Protein AF-A0A380DQH2-F1 (afdb_monomer_lite)

InterPro domains:
  IPR005877 YSIRK Gram-positive signal peptide [TIGR01168] (1-19)

pLDDT: mean 77.6, std 15.26, range [40.69, 96.12]

Secondary structure (DSSP, 8-state):
-----------------EEEEES-SSSSSSEEEEEESSTTS--TT--PPPEEEEEE--TT----

Organism: Staphylococcus aureus (NCBI:txid1280)

Foldseek 3Di:
DDDDDDDDDDDDDDDWDWAWDAQCPPVPSQKTKTFTFCPVPCDPPGGGGTDIDIDGDDPPDDDD

Structure (mmCIF, N/CA/C/O backbone):
data_AF-A0A380DQH2-F1
#
_entry.id   AF-A0A380DQH2-F1
#
loop_
_atom_site.group_PDB
_atom_site.id
_atom_site.type_symbol
_atom_site.label_atom_id
_atom_site.label_alt_id
_atom_site.label_comp_id
_atom_site.label_asym_id
_atom_site.label_entity_id
_atom_site.label_seq_id
_atom_site.pdbx_PDB_ins_code
_atom_site.Cartn_x
_atom_site.Cartn_y
_atom_site.Cartn_z
_atom_site.occupancy
_atom_site.B_iso_or_equiv
_atom_site.auth_seq_id
_atom_site.auth_comp_id
_atom_site.auth_asym_id
_atom_site.auth_atom_id
_atom_site.pdbx_PDB_model_num
ATOM 1 N N . MET A 1 1 ? 50.648 13.775 10.022 1.00 40.69 1 MET A N 1
ATOM 2 C CA . MET A 1 1 ? 49.321 14.282 10.438 1.00 40.69 1 MET A CA 1
ATOM 3 C C . MET A 1 1 ? 48.265 13.589 9.581 1.00 40.69 1 MET A C 1
ATOM 5 O O . MET A 1 1 ? 48.230 13.841 8.385 1.00 40.69 1 MET A O 1
ATOM 9 N N . ASN A 1 2 ? 47.499 12.642 10.135 1.00 45.66 2 ASN A N 1
ATOM 10 C CA . ASN A 1 2 ? 46.571 11.798 9.367 1.00 45.66 2 ASN A CA 1
ATOM 11 C C . ASN A 1 2 ? 45.160 12.405 9.419 1.00 45.66 2 ASN A C 1
ATOM 13 O O . ASN A 1 2 ? 44.562 12.469 10.491 1.00 45.66 2 ASN A O 1
ATOM 17 N N . LYS A 1 3 ?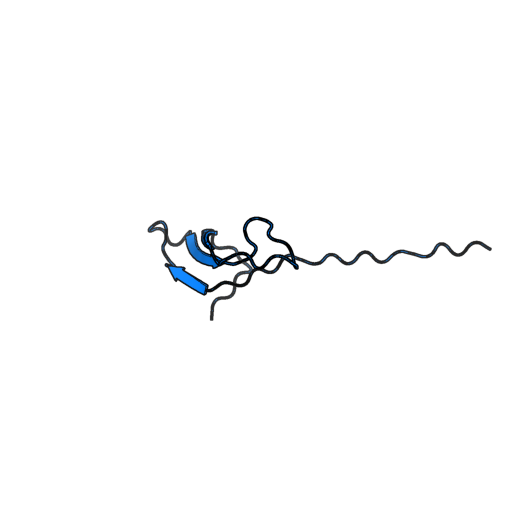 44.634 12.890 8.287 1.00 54.66 3 LYS A N 1
ATOM 18 C CA . LYS A 1 3 ? 43.257 13.403 8.207 1.00 54.66 3 LYS A CA 1
ATOM 19 C C . LYS A 1 3 ? 42.300 12.214 8.078 1.00 54.66 3 LYS A C 1
ATOM 21 O O . LYS A 1 3 ? 42.195 11.632 7.002 1.00 54.66 3 LYS A O 1
ATOM 26 N N . GLN A 1 4 ? 41.604 11.846 9.155 1.00 60.53 4 GLN A N 1
ATOM 27 C CA . GLN A 1 4 ? 40.451 10.947 9.055 1.00 60.53 4 GLN A CA 1
ATOM 28 C C . GLN A 1 4 ? 39.347 11.661 8.262 1.00 60.53 4 GLN A C 1
ATOM 30 O O . GLN A 1 4 ? 38.765 12.633 8.734 1.00 60.53 4 GLN A O 1
ATOM 35 N N . GLN A 1 5 ? 39.079 11.203 7.039 1.00 59.59 5 GLN A N 1
ATOM 36 C CA . GLN A 1 5 ? 37.925 11.653 6.264 1.00 59.59 5 GLN A CA 1
ATOM 37 C C . GLN A 1 5 ? 36.647 11.060 6.865 1.00 59.59 5 GLN A C 1
ATOM 39 O O . GLN A 1 5 ? 36.415 9.851 6.805 1.00 59.59 5 GLN A O 1
ATOM 44 N N . SER A 1 6 ? 35.801 11.913 7.434 1.00 64.00 6 SER A N 1
ATOM 45 C CA . SER A 1 6 ? 34.459 11.546 7.880 1.00 64.00 6 SER A CA 1
ATOM 46 C C . SER A 1 6 ? 33.589 11.210 6.662 1.00 64.00 6 SER A C 1
ATOM 48 O O . SER A 1 6 ? 33.326 12.068 5.823 1.00 64.00 6 SER A O 1
ATOM 50 N N . LYS A 1 7 ? 33.133 9.957 6.542 1.00 64.25 7 LYS A N 1
ATOM 51 C CA . LYS A 1 7 ? 32.139 9.559 5.531 1.00 64.25 7 LYS A CA 1
ATOM 52 C C . LYS A 1 7 ? 30.747 9.975 6.005 1.00 64.25 7 LYS A C 1
ATOM 54 O O . LYS A 1 7 ? 30.217 9.379 6.941 1.00 64.25 7 LYS A O 1
ATOM 59 N N . VAL A 1 8 ? 30.152 10.970 5.351 1.00 62.22 8 VAL A N 1
ATOM 60 C CA . VAL A 1 8 ? 28.737 11.318 5.541 1.00 62.22 8 VAL A CA 1
ATOM 61 C C . VAL A 1 8 ? 27.878 10.156 5.030 1.00 62.22 8 VAL A C 1
ATOM 63 O O . VAL A 1 8 ? 28.043 9.713 3.894 1.00 62.22 8 VAL A O 1
ATOM 66 N N . ARG A 1 9 ? 26.987 9.629 5.878 1.00 58.06 9 ARG A N 1
ATOM 67 C CA . ARG A 1 9 ? 26.011 8.595 5.507 1.00 58.06 9 ARG A CA 1
ATOM 68 C C . ARG A 1 9 ? 24.649 9.259 5.334 1.00 58.06 9 ARG A C 1
ATOM 70 O O . ARG A 1 9 ? 24.073 9.726 6.311 1.00 58.06 9 ARG A O 1
ATOM 77 N N . TYR A 1 10 ? 24.142 9.297 4.108 1.00 44.94 10 TYR A N 1
ATOM 78 C CA . TYR A 1 10 ? 22.776 9.734 3.829 1.00 44.94 10 TYR A CA 1
ATOM 79 C C . TYR A 1 10 ? 21.820 8.546 3.991 1.00 44.94 10 TYR A C 1
ATOM 81 O O . TYR A 1 10 ? 22.088 7.465 3.469 1.00 44.94 10 TYR A O 1
ATOM 89 N N . SER A 1 11 ? 20.717 8.745 4.714 1.00 43.66 11 SER A N 1
ATOM 90 C CA . SER A 1 11 ? 19.603 7.794 4.770 1.00 43.66 11 SER A CA 1
ATOM 91 C C . SER A 1 11 ? 18.524 8.265 3.802 1.00 43.66 11 SER A C 1
ATOM 93 O O . SER A 1 11 ? 17.965 9.347 3.979 1.00 43.66 11 SER A O 1
ATOM 95 N N . ILE A 1 12 ? 18.257 7.482 2.758 1.00 51.97 12 ILE A N 1
ATOM 96 C CA . ILE A 1 12 ? 17.143 7.726 1.839 1.00 51.97 12 ILE A CA 1
ATOM 97 C C . ILE A 1 12 ? 15.945 6.956 2.394 1.00 51.97 12 ILE A C 1
ATOM 99 O O . ILE A 1 12 ? 15.976 5.726 2.448 1.00 51.97 12 ILE A O 1
ATOM 103 N N . ARG A 1 13 ? 14.894 7.663 2.827 1.00 52.94 13 ARG A N 1
ATOM 104 C CA . ARG A 1 13 ? 13.619 7.020 3.174 1.00 52.94 13 ARG A CA 1
ATOM 105 C C . ARG A 1 13 ? 12.949 6.524 1.892 1.00 52.94 13 ARG A C 1
ATOM 107 O O . ARG A 1 13 ? 12.902 7.255 0.905 1.00 52.94 13 ARG A O 1
ATOM 114 N N . LYS A 1 14 ? 12.448 5.285 1.896 1.00 62.41 14 LYS A N 1
ATOM 115 C CA . LYS A 1 14 ? 11.671 4.733 0.778 1.00 62.41 14 LYS A CA 1
ATOM 116 C C . LYS A 1 14 ? 10.346 5.495 0.711 1.00 62.41 14 LYS A C 1
ATOM 118 O O . LYS A 1 14 ? 9.556 5.417 1.642 1.00 62.41 14 LYS A O 1
ATOM 123 N N . VAL A 1 15 ? 10.134 6.240 -0.368 1.00 64.75 15 VAL A N 1
ATOM 124 C CA . VAL A 1 15 ? 8.852 6.879 -0.684 1.00 64.75 15 VAL A CA 1
ATOM 125 C C . VAL A 1 15 ? 8.173 6.004 -1.736 1.00 64.75 15 VAL A C 1
ATOM 12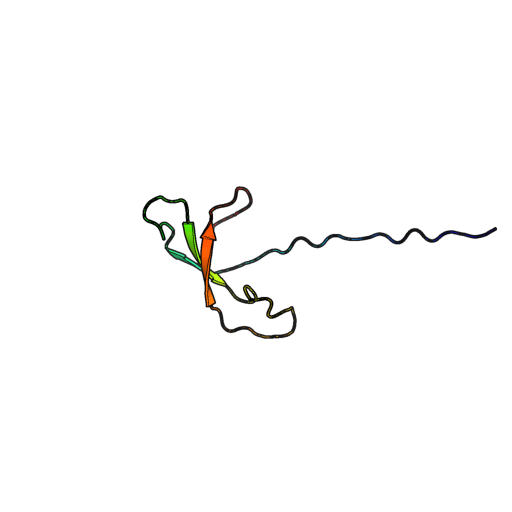7 O O . VAL A 1 15 ? 8.793 5.710 -2.759 1.00 64.75 15 VAL A O 1
ATOM 130 N N . SER A 1 16 ? 6.949 5.541 -1.462 1.00 72.50 16 SER A N 1
ATOM 131 C CA . SER A 1 16 ? 6.096 4.867 -2.454 1.00 72.50 16 SER A CA 1
ATOM 132 C C . SER A 1 16 ? 5.070 5.865 -2.972 1.00 72.50 16 SER A C 1
ATOM 134 O O . SER A 1 16 ? 4.549 6.667 -2.198 1.00 72.50 16 SER A O 1
ATOM 136 N N . ILE A 1 17 ? 4.793 5.818 -4.269 1.00 76.12 17 ILE A N 1
ATOM 137 C CA . ILE A 1 17 ? 3.696 6.549 -4.896 1.00 76.12 17 ILE A CA 1
ATOM 138 C C . ILE A 1 17 ? 2.876 5.549 -5.702 1.00 76.12 17 ILE A C 1
ATOM 140 O O . ILE A 1 17 ? 3.436 4.698 -6.394 1.00 76.12 17 ILE A O 1
ATOM 144 N N . GLY A 1 18 ? 1.558 5.656 -5.594 1.00 79.94 18 GLY A N 1
ATOM 145 C CA . GLY A 1 18 ? 0.623 4.722 -6.199 1.00 79.94 18 GLY A CA 1
ATOM 146 C C . GLY A 1 18 ? -0.712 5.379 -6.492 1.00 79.94 18 GLY A C 1
ATOM 147 O O . GLY A 1 18 ? -0.980 6.504 -6.068 1.00 79.94 18 GLY A O 1
ATOM 148 N N . THR A 1 19 ? -1.556 4.674 -7.236 1.00 85.31 19 THR A N 1
ATOM 149 C CA . THR A 1 19 ? -2.922 5.126 -7.524 1.00 85.31 19 THR A CA 1
ATOM 150 C C . THR A 1 19 ? -3.896 4.460 -6.568 1.00 85.31 19 THR A C 1
ATOM 152 O O . THR A 1 19 ? -3.934 3.236 -6.478 1.00 85.31 19 THR A O 1
ATOM 155 N N . PHE A 1 20 ? -4.705 5.255 -5.875 1.00 86.12 20 PHE A N 1
ATOM 156 C CA . PHE A 1 20 ? -5.726 4.769 -4.954 1.00 86.12 20 PHE A CA 1
ATOM 157 C C . PHE A 1 20 ? -6.885 4.096 -5.701 1.00 86.12 20 PHE A C 1
ATOM 159 O O . PHE A 1 20 ? -7.375 4.630 -6.694 1.00 86.12 20 PHE A O 1
ATOM 166 N N . LEU A 1 21 ? -7.329 2.931 -5.225 1.00 90.00 21 LEU A N 1
ATOM 167 C CA . LEU A 1 21 ? -8.424 2.170 -5.838 1.00 90.00 21 LEU A CA 1
ATOM 168 C C . LEU A 1 21 ? -9.646 2.041 -4.927 1.00 90.00 21 LEU A C 1
ATOM 170 O O . LEU A 1 21 ? -10.773 2.185 -5.390 1.00 90.00 21 LEU A O 1
ATOM 174 N N . ASN A 1 22 ? -9.433 1.728 -3.649 1.00 91.81 22 ASN A N 1
ATOM 175 C CA . ASN A 1 22 ? -10.501 1.583 -2.661 1.00 91.81 22 ASN A CA 1
ATOM 176 C C . ASN A 1 22 ? -9.991 2.013 -1.283 1.00 91.81 22 ASN A C 1
ATOM 178 O O . ASN A 1 22 ? -9.003 1.460 -0.805 1.00 91.81 22 ASN A O 1
ATOM 182 N N . GLY A 1 23 ? -10.687 2.957 -0.651 1.00 89.31 23 GLY A N 1
ATOM 183 C CA . GLY A 1 23 ? -10.323 3.518 0.650 1.00 89.31 23 GLY A CA 1
ATOM 184 C C . GLY A 1 23 ? -10.830 2.789 1.872 1.00 89.31 23 GLY A C 1
ATOM 185 O O . GLY A 1 23 ? -10.361 3.075 2.971 1.00 89.31 23 GLY A O 1
ATOM 186 N N . ASP A 1 24 ? -11.756 1.859 1.681 1.00 94.00 24 ASP A N 1
ATOM 187 C CA . ASP A 1 24 ? -12.288 1.027 2.746 1.00 94.00 24 ASP A CA 1
ATOM 188 C C . ASP A 1 24 ? -12.175 -0.439 2.336 1.00 94.00 24 ASP A C 1
ATOM 190 O O . ASP A 1 24 ? -13.154 -1.121 2.027 1.00 94.00 24 ASP A O 1
ATOM 194 N N . TYR A 1 25 ? -10.933 -0.913 2.226 1.00 93.94 25 TYR A N 1
ATOM 195 C CA . TYR A 1 25 ? -10.680 -2.271 1.751 1.00 93.94 25 TYR A CA 1
ATOM 196 C C . TYR A 1 25 ? -11.202 -3.331 2.732 1.00 93.94 25 TYR A C 1
ATOM 198 O O . TYR A 1 25 ? -11.591 -4.420 2.314 1.00 93.94 25 TYR A O 1
ATOM 206 N N . ASP A 1 26 ? -11.201 -3.026 4.031 1.00 94.19 26 ASP A N 1
ATOM 207 C CA . ASP A 1 26 ? -11.572 -3.955 5.098 1.00 94.19 26 ASP A CA 1
ATOM 208 C C . ASP A 1 26 ? -12.919 -3.655 5.779 1.00 94.19 26 ASP A C 1
ATOM 210 O O . ASP A 1 26 ? -13.293 -4.372 6.712 1.00 94.19 26 ASP A O 1
ATOM 214 N N . GLY A 1 27 ? -13.660 -2.643 5.312 1.00 96.12 27 GLY A N 1
ATOM 215 C CA . GLY A 1 27 ? -14.954 -2.233 5.872 1.00 96.12 27 GLY A CA 1
ATOM 216 C C . GLY A 1 27 ? -14.848 -1.502 7.215 1.00 96.12 27 GLY A C 1
ATOM 217 O O . GLY A 1 27 ? -15.833 -1.421 7.952 1.00 96.12 27 GLY A O 1
ATOM 218 N N . LYS A 1 28 ? -13.638 -1.078 7.600 1.00 95.75 28 LYS A N 1
ATOM 219 C CA . LYS A 1 28 ? -13.318 -0.471 8.901 1.00 95.75 28 LYS A CA 1
ATOM 220 C C . LYS A 1 28 ? -12.453 0.781 8.780 1.00 95.75 28 LYS A C 1
ATOM 222 O O . LYS A 1 28 ? -12.034 1.302 9.811 1.00 95.75 28 LYS A O 1
ATOM 227 N N . LEU A 1 29 ? -12.174 1.251 7.562 1.00 89.75 29 LEU A N 1
ATOM 228 C CA . LEU A 1 29 ? -11.316 2.407 7.281 1.00 89.75 29 LEU A CA 1
ATOM 229 C C . LEU A 1 29 ? -9.899 2.282 7.861 1.00 89.75 29 LEU A C 1
ATOM 231 O O . LEU A 1 29 ? -9.231 3.285 8.096 1.00 89.75 29 LEU A O 1
ATOM 235 N N . MET A 1 30 ? -9.420 1.056 8.084 1.00 92.56 30 MET A N 1
ATOM 236 C CA . MET A 1 30 ? -8.053 0.825 8.566 1.00 92.56 30 MET A CA 1
ATOM 237 C C . MET A 1 30 ? -7.099 0.501 7.420 1.00 92.56 30 MET A C 1
ATOM 239 O O . MET A 1 30 ? -5.878 0.586 7.586 1.00 92.56 30 MET A O 1
ATOM 243 N N . LYS A 1 31 ? -7.649 0.139 6.255 1.00 93.75 31 LYS A N 1
ATOM 244 C CA . LYS A 1 31 ? -6.885 -0.267 5.083 1.00 93.75 31 LYS A CA 1
ATOM 245 C C . LYS A 1 31 ? -7.425 0.328 3.800 1.00 93.75 31 LYS A C 1
ATOM 247 O O . LYS A 1 31 ? -8.634 0.447 3.611 1.00 93.75 31 LYS A O 1
ATOM 252 N N . PHE A 1 32 ? -6.513 0.560 2.870 1.00 93.94 32 PHE A N 1
ATOM 253 C CA . PHE A 1 32 ? -6.839 0.920 1.499 1.00 93.94 32 PHE A CA 1
ATOM 254 C C . PHE A 1 32 ? -6.096 0.024 0.508 1.00 93.94 32 PHE A C 1
ATOM 256 O O . PHE A 1 32 ? -5.103 -0.624 0.845 1.00 93.94 32 PHE A O 1
ATOM 263 N N . GLN A 1 33 ? -6.594 -0.023 -0.724 1.00 94.19 33 GLN A N 1
ATOM 264 C CA . GLN A 1 33 ? -5.949 -0.697 -1.844 1.00 94.19 33 GLN A CA 1
ATOM 265 C C . GLN A 1 33 ? -5.455 0.328 -2.864 1.00 94.19 33 GLN A C 1
ATOM 267 O O . GLN A 1 33 ? -6.198 1.242 -3.231 1.00 94.19 33 GLN A O 1
ATOM 272 N N . SER A 1 34 ? -4.240 0.129 -3.371 1.00 92.31 34 SER A N 1
ATOM 273 C CA . SER A 1 34 ? -3.658 0.907 -4.467 1.00 92.31 34 SER A CA 1
ATOM 274 C C . SER A 1 34 ? -3.113 0.017 -5.587 1.00 92.31 34 SER A C 1
ATOM 276 O O . SER A 1 34 ? -3.045 -1.210 -5.463 1.00 92.31 34 SER A O 1
ATOM 278 N N . LEU A 1 35 ? -2.745 0.653 -6.701 1.00 91.00 35 LEU A N 1
ATOM 279 C CA . LEU A 1 35 ? -1.827 0.114 -7.699 1.00 91.00 35 LEU A CA 1
ATOM 280 C C . LEU A 1 35 ? -0.436 0.703 -7.475 1.00 91.00 35 LEU A C 1
ATOM 282 O O . LEU A 1 35 ? -0.225 1.890 -7.731 1.00 91.00 35 LEU A O 1
ATOM 286 N N . ASP A 1 36 ? 0.49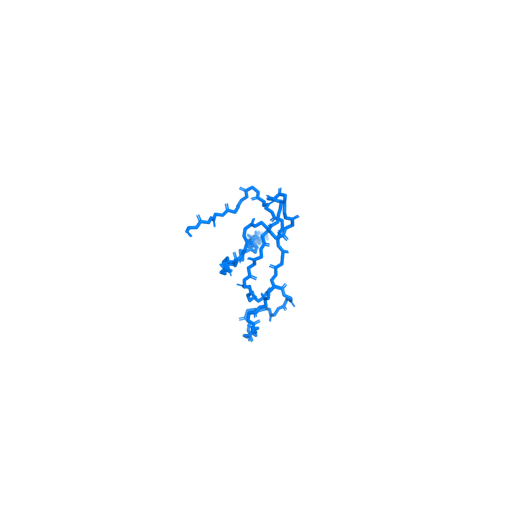8 -0.155 -7.071 1.00 87.19 36 ASP A N 1
ATOM 287 C CA . ASP A 1 36 ? 1.878 0.211 -6.760 1.00 87.19 36 ASP A CA 1
ATOM 288 C C . ASP A 1 36 ? 2.853 -0.577 -7.646 1.00 87.19 36 ASP A C 1
ATOM 290 O O . ASP A 1 36 ? 2.703 -1.782 -7.873 1.00 87.19 36 ASP A O 1
ATOM 294 N N . GLN A 1 37 ? 3.891 0.101 -8.134 1.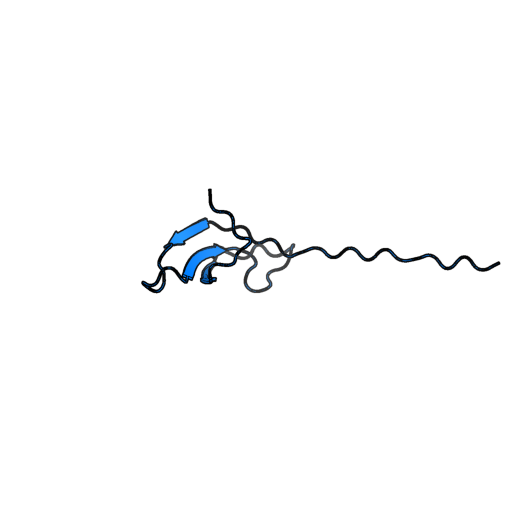00 85.06 37 GLN A N 1
ATOM 295 C CA . GLN A 1 37 ? 5.070 -0.538 -8.724 1.00 85.06 37 GLN A CA 1
ATOM 296 C C . GLN A 1 37 ? 6.177 -0.626 -7.670 1.00 85.06 37 GLN A C 1
ATOM 298 O O . GLN A 1 37 ? 6.248 0.202 -6.764 1.00 85.06 37 GLN A O 1
ATOM 303 N N . ASN A 1 38 ? 7.092 -1.589 -7.803 1.00 82.38 38 ASN A N 1
ATOM 304 C CA . ASN A 1 38 ? 8.249 -1.733 -6.911 1.00 82.38 38 ASN A CA 1
ATOM 305 C C . ASN A 1 38 ? 7.886 -2.039 -5.436 1.00 82.38 38 ASN A C 1
ATOM 307 O O . ASN A 1 38 ? 8.678 -1.798 -4.511 1.00 82.38 38 ASN A O 1
ATOM 311 N N . TRP A 1 39 ? 6.701 -2.610 -5.199 1.00 83.62 39 TRP A N 1
ATOM 312 C CA . TRP A 1 39 ? 6.309 -3.092 -3.873 1.00 83.62 39 TRP A CA 1
ATOM 313 C C . TRP A 1 39 ? 7.096 -4.354 -3.502 1.00 83.62 39 TRP A C 1
ATOM 315 O O . TRP A 1 39 ? 7.690 -4.428 -2.425 1.00 83.62 39 TRP A O 1
ATOM 325 N N . ASN A 1 40 ? 7.230 -5.290 -4.448 1.00 78.31 40 ASN A N 1
ATOM 326 C CA . ASN A 1 40 ? 7.869 -6.596 -4.255 1.00 78.31 40 ASN A CA 1
ATOM 327 C C . ASN A 1 40 ? 9.376 -6.587 -4.563 1.00 78.31 40 ASN A C 1
ATOM 329 O O . ASN A 1 40 ? 9.933 -7.560 -5.071 1.00 78.31 40 ASN A O 1
ATOM 333 N N . ASN A 1 41 ? 10.058 -5.489 -4.224 1.00 73.56 41 ASN A N 1
ATOM 334 C CA . ASN A 1 41 ? 11.513 -5.355 -4.345 1.00 73.56 41 ASN A CA 1
ATOM 335 C C . ASN A 1 41 ? 12.043 -5.373 -5.801 1.00 73.56 41 ASN A C 1
ATOM 337 O O . ASN A 1 41 ? 13.159 -5.833 -6.056 1.00 73.56 41 ASN A O 1
ATOM 341 N N . GLY A 1 42 ? 11.267 -4.841 -6.757 1.00 66.25 42 GLY A N 1
ATOM 342 C CA . GLY A 1 42 ? 11.649 -4.716 -8.173 1.00 66.25 42 GLY A CA 1
ATOM 343 C C . GLY A 1 42 ? 12.928 -3.897 -8.420 1.00 66.25 42 GLY A C 1
ATOM 344 O O . GLY A 1 42 ? 13.660 -4.142 -9.379 1.00 66.25 42 GLY A O 1
ATOM 345 N N . GLY A 1 43 ? 13.277 -2.993 -7.507 1.00 67.00 43 GLY A N 1
ATOM 346 C CA . GLY A 1 43 ? 14.453 -2.134 -7.592 1.00 67.00 43 GLY A CA 1
ATOM 347 C C . GLY A 1 43 ? 14.332 -1.051 -8.669 1.00 67.00 43 GLY A C 1
ATOM 348 O O . GLY A 1 43 ? 13.439 -1.056 -9.507 1.00 67.00 43 GLY A O 1
ATOM 349 N N . TRP A 1 44 ? 15.283 -0.114 -8.672 1.00 65.56 44 TRP A N 1
ATOM 350 C CA . TRP A 1 44 ? 15.289 1.060 -9.564 1.00 65.56 44 TRP A CA 1
ATOM 351 C C . TRP A 1 44 ? 15.258 0.707 -11.065 1.00 65.56 44 TRP A C 1
ATOM 353 O O . TRP A 1 44 ? 14.811 1.497 -11.888 1.00 65.56 44 TRP A O 1
ATOM 363 N N . ARG A 1 45 ? 15.782 -0.467 -11.445 1.00 62.28 45 ARG A N 1
ATOM 364 C CA . ARG A 1 45 ? 16.043 -0.843 -12.846 1.00 62.28 45 ARG A CA 1
ATOM 365 C C . ARG A 1 45 ? 15.072 -1.861 -13.439 1.00 62.28 45 ARG A C 1
ATOM 367 O O . ARG A 1 45 ? 15.225 -2.186 -14.613 1.00 62.28 45 ARG A O 1
ATOM 374 N N . LYS A 1 46 ? 14.109 -2.382 -12.676 1.00 63.50 46 LYS A N 1
ATOM 375 C CA . LYS A 1 46 ? 13.094 -3.285 -13.231 1.00 63.50 46 LYS A CA 1
ATOM 376 C C . LYS A 1 46 ? 11.764 -2.554 -13.259 1.00 63.50 46 LYS A C 1
ATOM 378 O O . LYS A 1 46 ? 11.250 -2.163 -12.217 1.00 63.50 46 LYS A O 1
ATOM 383 N N . ALA A 1 47 ? 11.222 -2.380 -14.459 1.00 65.94 47 ALA A N 1
ATOM 384 C CA . ALA A 1 47 ? 9.838 -1.974 -14.629 1.00 65.94 47 ALA A CA 1
ATOM 385 C C . ALA A 1 47 ? 8.948 -3.131 -14.148 1.00 65.94 47 ALA A C 1
ATOM 387 O O . ALA A 1 47 ? 8.671 -4.069 -14.893 1.00 65.94 47 ALA A O 1
ATOM 388 N N . GLU A 1 48 ? 8.583 -3.116 -12.867 1.00 76.25 48 GLU A N 1
ATOM 389 C CA . GLU A 1 48 ? 7.555 -4.008 -12.332 1.00 76.25 48 GLU A CA 1
ATOM 390 C C . GLU A 1 48 ? 6.205 -3.559 -12.898 1.00 76.25 48 GLU A C 1
ATOM 392 O O . GLU A 1 48 ? 5.910 -2.365 -12.909 1.00 76.25 48 GLU A O 1
ATOM 397 N N . VAL A 1 49 ? 5.379 -4.486 -13.382 1.00 84.31 49 VAL A N 1
ATOM 398 C CA . VAL A 1 49 ? 3.979 -4.163 -13.692 1.00 84.31 49 VAL A CA 1
ATOM 399 C C . VAL A 1 49 ? 3.299 -3.746 -12.388 1.00 84.31 49 VAL A C 1
ATOM 401 O O . VAL A 1 49 ? 3.555 -4.353 -11.352 1.00 84.31 49 VAL A O 1
ATOM 404 N N . ALA A 1 50 ? 2.468 -2.702 -12.419 1.00 85.25 50 ALA A N 1
ATOM 405 C CA . ALA A 1 50 ? 1.769 -2.252 -11.220 1.00 85.25 50 ALA A CA 1
ATOM 406 C C . ALA A 1 50 ? 0.913 -3.388 -10.643 1.00 85.25 50 ALA A C 1
ATOM 408 O O . ALA A 1 50 ? 0.144 -4.028 -11.363 1.00 85.25 50 ALA A O 1
ATOM 409 N N . ASN A 1 51 ? 1.051 -3.625 -9.343 1.00 86.69 51 ASN A N 1
ATOM 410 C CA . ASN A 1 51 ? 0.345 -4.670 -8.621 1.00 86.69 51 ASN A CA 1
ATOM 411 C C . ASN A 1 51 ? -0.674 -4.052 -7.675 1.00 86.69 51 ASN A C 1
ATOM 413 O O . ASN A 1 51 ? -0.464 -2.964 -7.140 1.00 86.69 51 ASN A O 1
ATOM 417 N N . LYS A 1 52 ? -1.774 -4.769 -7.438 1.00 92.12 52 LYS A N 1
ATOM 418 C CA . LYS A 1 52 ? -2.699 -4.399 -6.370 1.00 92.12 52 LYS A CA 1
ATOM 419 C C . LYS A 1 52 ? -2.036 -4.672 -5.030 1.00 92.12 52 LYS A C 1
ATOM 421 O O . LYS A 1 52 ? -1.655 -5.810 -4.755 1.00 92.12 52 LYS A O 1
ATOM 426 N N . VAL A 1 53 ? -1.943 -3.643 -4.204 1.00 90.56 53 VAL A N 1
ATOM 427 C CA . VAL A 1 53 ? -1.353 -3.723 -2.871 1.00 90.56 53 VAL A CA 1
ATOM 428 C C . VAL A 1 53 ? -2.368 -3.224 -1.857 1.00 90.56 53 VAL A C 1
ATOM 430 O O . VAL A 1 53 ? -3.123 -2.293 -2.124 1.00 90.56 53 VAL A O 1
ATOM 433 N N . VAL A 1 54 ? -2.429 -3.894 -0.709 1.00 93.00 54 VAL A N 1
ATOM 434 C CA . VAL A 1 54 ? -3.261 -3.486 0.425 1.00 93.00 54 VAL A CA 1
ATOM 435 C C . VAL A 1 54 ? -2.348 -2.898 1.487 1.00 93.00 54 VAL A C 1
ATOM 437 O O . VAL A 1 54 ? -1.409 -3.557 1.935 1.00 93.00 54 VAL A O 1
ATOM 440 N N . HIS A 1 55 ? -2.655 -1.678 1.899 1.00 91.19 55 HIS A N 1
ATOM 441 C CA . HIS A 1 55 ? -1.895 -0.903 2.867 1.00 91.19 55 HIS A CA 1
ATOM 442 C C . HIS A 1 55 ? -2.729 -0.685 4.121 1.00 91.19 55 HIS A C 1
ATOM 444 O O . HIS A 1 55 ? -3.955 -0.601 4.050 1.00 91.19 55 HIS A O 1
ATOM 450 N N . ASN A 1 56 ? -2.059 -0.549 5.261 1.00 93.94 56 ASN A N 1
ATOM 451 C CA . ASN A 1 56 ? -2.668 0.109 6.410 1.00 93.94 56 ASN A CA 1
ATOM 452 C C . ASN A 1 56 ? -2.546 1.624 6.215 1.00 93.94 56 ASN A C 1
ATOM 454 O O . ASN A 1 56 ? -1.594 2.085 5.582 1.00 93.94 56 ASN A O 1
ATOM 458 N N . TYR A 1 57 ? -3.467 2.395 6.784 1.00 89.50 57 TYR A N 1
ATOM 459 C CA . TYR A 1 57 ? -3.233 3.828 6.932 1.00 89.50 57 TYR A CA 1
ATOM 460 C C . TYR A 1 57 ? -2.085 4.073 7.918 1.00 89.50 57 TYR A C 1
ATOM 462 O O . TYR A 1 57 ? -2.039 3.485 9.000 1.00 89.50 57 TYR A O 1
ATOM 470 N N . GLU A 1 58 ? -1.166 4.954 7.537 1.00 86.25 58 GLU A N 1
ATOM 471 C CA . GLU A 1 58 ? -0.060 5.428 8.368 1.00 86.25 58 GLU A CA 1
ATOM 472 C C . GLU A 1 58 ? -0.132 6.957 8.484 1.00 86.25 58 GLU A C 1
ATOM 474 O O . GLU A 1 58 ? -0.695 7.629 7.619 1.00 86.25 58 GLU A O 1
ATOM 479 N N . ASN A 1 59 ? 0.444 7.523 9.548 1.00 83.31 59 ASN A N 1
ATOM 480 C CA . ASN A 1 59 ? 0.331 8.960 9.839 1.00 83.31 59 ASN A CA 1
ATOM 481 C C . ASN A 1 59 ? 0.968 9.866 8.767 1.00 83.31 59 ASN A C 1
ATOM 483 O O . ASN A 1 59 ? 0.559 11.015 8.630 1.00 83.31 59 ASN A O 1
ATOM 487 N N . ASP A 1 60 ? 1.941 9.358 8.006 1.00 83.31 60 ASP A N 1
ATOM 488 C CA . ASP A 1 60 ? 2.736 10.140 7.048 1.00 83.31 60 ASP A CA 1
ATOM 489 C C . ASP A 1 60 ? 2.222 10.025 5.597 1.00 83.31 60 ASP A C 1
ATOM 491 O O . ASP A 1 60 ? 2.945 10.321 4.642 1.00 83.31 60 ASP A O 1
ATOM 495 N N . MET A 1 61 ? 0.981 9.571 5.405 1.00 84.25 61 MET A N 1
ATOM 496 C CA . MET A 1 61 ? 0.378 9.422 4.080 1.00 84.25 61 MET A CA 1
ATOM 497 C C . MET A 1 61 ? -0.361 10.689 3.660 1.00 84.25 61 MET A C 1
ATOM 499 O O . MET A 1 61 ? -1.089 11.295 4.443 1.00 84.25 61 MET A O 1
ATOM 503 N N . ILE A 1 62 ? -0.205 11.066 2.394 1.00 83.62 62 ILE A N 1
ATOM 504 C CA . ILE A 1 62 ? -0.900 12.206 1.801 1.00 83.62 62 ILE A CA 1
ATOM 505 C C . ILE A 1 62 ? -1.656 11.706 0.575 1.00 83.62 62 ILE A C 1
ATOM 507 O O . ILE A 1 62 ? -1.069 11.078 -0.306 1.00 83.62 62 ILE A O 1
ATOM 511 N N . PHE A 1 63 ? -2.951 12.002 0.532 1.00 81.44 63 PHE A N 1
ATOM 512 C CA . PHE A 1 63 ? -3.838 11.705 -0.587 1.00 81.44 63 PHE A CA 1
ATOM 513 C C . PHE A 1 63 ? -4.284 13.032 -1.214 1.00 81.44 63 PHE A C 1
ATOM 515 O O . PHE A 1 63 ? -4.558 13.987 -0.484 1.00 81.44 63 PHE A O 1
ATOM 522 N N . TYR A 1 64 ? -4.331 13.088 -2.545 1.00 77.69 64 TYR A N 1
ATOM 523 C CA . TYR A 1 64 ? -4.757 14.249 -3.333 1.00 77.69 64 TYR A CA 1
ATOM 524 C C . TYR A 1 64 ? -5.909 13.869 -4.258 1.00 77.69 64 TYR A C 1
ATOM 526 O O . TYR A 1 64 ? -5.938 12.691 -4.685 1.00 77.69 64 TYR A O 1
#

Radius of gyration: 17.94 Å; chains: 1; bounding box: 64×21×25 Å

Sequence (64 aa):
MNKQQSKVRYSIRKVSIGTFLNGDYDGKLMKFQSLDQNWNNGGWRKAEVANKVVHNYENDMIFY

=== Feature glossary ===
Legend for the data blocks above and below:

— What the protein is —

Sequence gives the chain of amino acids in standard one-letter code (A=alanine, C=cysteine, …, Y=tyrosine), read N→C. It is the only feature that is directly encoded by the gene; all structural features are derived from the folded form of this sequence.

The annotation block draws on four external resources. InterPro: which protein families and domains the sequence belongs to. GO: standardized terms for what the protein does, what process it participates in, and where in the cell it acts. CATH: which structural fold it has in the CATH hierarchy. Organism: the species of origin.

— Where its atoms are —

Atomic coordinates in PDBx/mmCIF format — the same representation the Protein Data Bank distributes. Each line of the _atom_site loop places one backbone atom in Cartesian space (units: ångströms, origin: arbitrary).

Six rendered views show the 3D structure from the faces of a cube — i.e. along ±x, ±y, ±z. Rendering representation is drawn randomly per protein from cartoon (secondary-structure ribbons), sticks (backbone bonds), or molecular surface; coloring is either N→C rainbow (blue at the N-terminus through red at the C-terminus) or one color per chain.

— Local backbone conformation —

DSSP 8-state secondary structure assigns each residue one of H (α-helix), G (3₁₀-helix), I (π-helix), E (extended β-strand), B (isolated β-bridge), T (hydrogen-bonded turn), S (bend), or '-' (coil). The assignment is computed from backbone hydrogen-bond geometry via the Kabsch–Sander algorithm.

P-SEA three-state annotation labels each residue as helix, strand, or coil based purely on the geometry of the Cα trace. It serves as a fallback when the full backbone (and thus DSSP) is unavailable.

φ (phi) and ψ (psi) are the two rotatable backbone dihedrals per residue: φ is the C(i-1)–N–Cα–C torsion, ψ is the N–Cα–C–N(i+1) torsion, both in degrees on (−180°, 180°]. α-helical residues cluster near (−60°, −45°); β-strand residues near (−120°, +130°). A Ramachandran plot is simply a scatter of (φ, ψ) for every residue.

— Global shape and packing —

Radius of gyration (Rg) is the root-mean-square distance of Cα atoms from their centroid — a single number for overall size and compactness. A globular domain of N residues has Rg ≈ 2.2·N^0.38 Å; an extended or disordered chain has a much larger Rg. The Cα contact count is the number of residue pairs whose Cα atoms are within 8 Å and are more than four positions apart in sequence — a standard proxy for tertiary packing density. The bounding box is the smallest axis-aligned box enclosing all Cα atoms.

Accessible surface area quantifies burial. A residue with SASA near zero is packed into the hydrophobic core; one with SASA >100 Å² sits on the surface. Computed here via the Shrake–Rupley numerical algorithm with a 1.4 Å probe.

The contact map is a binary N×N matrix image: pixel (i, j) is dark where Cα_i and Cα_j are within 8 Å and |i−j|>4. Because the |i−j|>4 filter removes local helical contacts, off-diagonal stripes parallel to the main diagonal indicate parallel β-sheets; stripes perpendicular to it indicate antiparallel β-sheets. The Ramachandran plot scatters every residue's (φ, ψ) pair against the sterically allowed regions. The PAE heatmap renders the predicted-aligned-error matrix.

— Structural neighborhood —

A 3Di character summarizes, for each residue, the relative orientation of the Cα frame of its nearest spatial neighbor. Because it encodes fold topology rather than chemistry, 3Di alignments detect remote structural similarity that sequence alignment misses.

Structural nearest neighbors (via Foldseek easy-search vs the PDB). Reported per hit: target PDB id, E-value, and alignment TM-score. A TM-score above ~0.5 is the conventional threshold for 'same fold'.

— Confidence and disor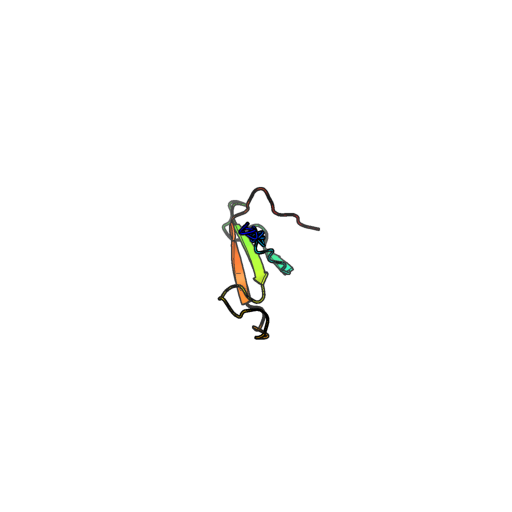der —

For AlphaFold models, the B-factor field carries pLDDT — the model's own estimate of local accuracy on a 0–100 scale. Regions with pLDDT<50 should be treated as essentially unmodeled; they often correspond to intrinsically disordered segments.

B-factor (Debye–Waller factor) reflects atomic displacement in the crystal lattice. It is an experimental observable (units Å²), not a prediction; low values mean the atom is pinned down, high values mean it moves or is heterogeneous across the crystal.

Predicted Aligned Error (PAE) is an AlphaFold confidence matrix: entry (i, j) is the expected error in the position of residue j, in ån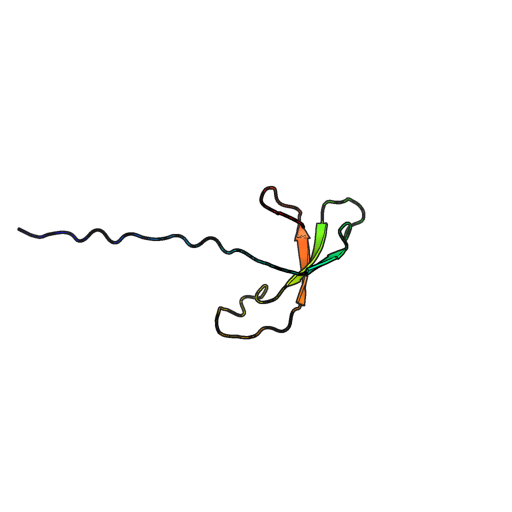gströms, when the prediction is superimposed on the true structure at residue i. Low PAE within a block of residues means that block is internally rigid and well-predicted; high PAE between two blocks means their relative placement is uncertain even if each block individually is confident.